Protein AF-A0A519WNS7-F1 (afdb_monomer_lite)

Radius of gyration: 12.6 Å; chains: 1; bounding box: 24×34×28 Å

Sequence (88 aa):
MFILRKITGSGVQSNICLNKVYNLIREEDKEEFEKTTSLNDYYQSEKAKIYAFLIYDEGSQIIPLFKAQKNYIMSSDGNTFDNLTYRG

Secondary structure (DSSP, 8-state):
-EEEEEE-TT--EEEEE-TT-EEEEETTSHHHHHHHHHT-HHHHHHGGGEEEEEEEGGGTEEEEEETTSEEEEEETTS-EEEE-----

Foldseek 3Di:
DKWKWKQALVRDIDIHDQDPDKDKAFVVNVPVLVVVCVVDPVSVVCVVQFGIWIAGDVRPDIDTDGQRMWIFIADPVGHTPDTPHDDD

pLDDT: mean 95.09, std 3.48, range [74.81, 98.19]

Structure (mmCIF, N/CA/C/O backbone):
data_AF-A0A519WNS7-F1
#
_entry.id   AF-A0A519WNS7-F1
#
loop_
_atom_site.group_PDB
_atom_site.id
_atom_site.type_symbol
_atom_site.label_atom_id
_atom_site.label_alt_id
_atom_site.label_comp_id
_atom_site.label_asym_id
_atom_site.label_entity_id
_atom_site.label_seq_id
_atom_site.pdbx_PDB_ins_code
_atom_site.Cartn_x
_atom_site.Cartn_y
_atom_site.Cartn_z
_atom_site.occupancy
_atom_site.B_iso_or_equiv
_atom_site.auth_seq_id
_atom_site.auth_comp_id
_atom_site.auth_asym_id
_atom_site.auth_atom_id
_atom_site.pdbx_PDB_model_num
ATOM 1 N N . MET A 1 1 ? -8.026 -16.067 3.580 1.00 89.56 1 MET A N 1
ATOM 2 C CA . MET A 1 1 ? -6.810 -15.316 3.953 1.00 89.56 1 MET A CA 1
ATOM 3 C C . MET A 1 1 ? -6.394 -14.508 2.745 1.00 89.56 1 MET A C 1
ATOM 5 O O . MET A 1 1 ? -6.452 -15.048 1.644 1.00 89.56 1 MET A O 1
ATOM 9 N N . PHE A 1 2 ? -6.016 -13.253 2.953 1.00 94.62 2 PHE A N 1
ATOM 10 C CA . PHE A 1 2 ? -5.545 -12.358 1.906 1.00 94.62 2 PHE A CA 1
ATOM 11 C C . PHE A 1 2 ? -4.036 -12.169 2.004 1.00 94.62 2 PHE A C 1
ATOM 13 O O . PHE A 1 2 ? -3.457 -12.181 3.091 1.00 94.62 2 PHE A O 1
ATOM 20 N N . ILE A 1 3 ? -3.402 -12.002 0.853 1.00 96.62 3 ILE A N 1
ATOM 21 C CA . ILE A 1 3 ? -1.974 -11.744 0.719 1.00 96.62 3 ILE A CA 1
ATOM 22 C C . ILE A 1 3 ? -1.822 -10.488 -0.131 1.00 96.62 3 ILE A C 1
ATOM 24 O O . ILE A 1 3 ? -2.354 -10.426 -1.236 1.00 96.62 3 ILE A O 1
ATOM 28 N N . LEU A 1 4 ? -1.080 -9.498 0.351 1.00 97.44 4 LEU A N 1
ATOM 29 C CA . LEU A 1 4 ? -0.643 -8.382 -0.477 1.00 97.44 4 LEU A CA 1
ATOM 30 C C . LEU A 1 4 ? 0.637 -8.787 -1.202 1.00 97.44 4 LEU A C 1
ATOM 32 O O . LEU A 1 4 ? 1.680 -8.950 -0.569 1.00 97.44 4 LEU A O 1
ATOM 36 N N . ARG A 1 5 ? 0.577 -8.890 -2.528 1.00 97.12 5 ARG A N 1
ATOM 37 C CA . ARG A 1 5 ? 1.763 -8.972 -3.378 1.00 97.12 5 ARG A CA 1
ATOM 38 C C . ARG A 1 5 ? 2.146 -7.576 -3.843 1.00 97.12 5 ARG A C 1
ATOM 40 O O . ARG A 1 5 ? 1.387 -6.936 -4.572 1.00 97.12 5 ARG A O 1
ATOM 47 N N . LYS A 1 6 ? 3.338 -7.129 -3.454 1.00 96.69 6 LYS A N 1
ATOM 48 C CA . LYS A 1 6 ? 3.929 -5.860 -3.892 1.00 96.69 6 LYS A CA 1
ATOM 49 C C . 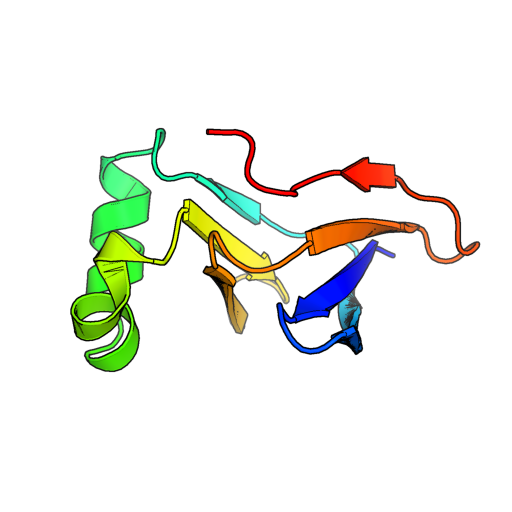LYS A 1 6 ? 5.076 -6.141 -4.845 1.00 96.69 6 LYS A C 1
ATOM 51 O O . LYS A 1 6 ? 5.914 -6.999 -4.579 1.00 96.69 6 LYS A O 1
ATOM 56 N N . ILE A 1 7 ? 5.125 -5.394 -5.938 1.00 97.31 7 ILE A N 1
ATOM 57 C CA . ILE A 1 7 ? 6.234 -5.397 -6.888 1.00 97.31 7 ILE A CA 1
ATOM 58 C C . ILE A 1 7 ? 6.728 -3.959 -6.995 1.00 97.31 7 ILE A C 1
ATOM 60 O O . ILE A 1 7 ? 5.978 -3.073 -7.410 1.00 97.31 7 ILE A O 1
ATOM 64 N N . THR A 1 8 ? 7.967 -3.709 -6.579 1.00 94.06 8 THR A N 1
ATOM 65 C CA . THR A 1 8 ? 8.579 -2.377 -6.657 1.00 94.06 8 THR A CA 1
ATOM 66 C C . THR A 1 8 ? 8.839 -1.976 -8.109 1.00 94.06 8 THR A C 1
ATOM 68 O O . THR A 1 8 ? 8.874 -2.823 -9.003 1.00 94.06 8 THR A O 1
ATOM 71 N N . GLY A 1 9 ? 9.104 -0.689 -8.351 1.00 88.88 9 GLY A N 1
ATOM 72 C CA . GLY A 1 9 ? 9.528 -0.215 -9.674 1.00 88.88 9 GLY A CA 1
ATOM 73 C C . GLY A 1 9 ? 10.811 -0.887 -10.188 1.00 88.88 9 GLY A C 1
ATOM 74 O O . GLY A 1 9 ? 10.993 -1.006 -11.393 1.00 88.88 9 GLY A O 1
ATOM 75 N N . SER A 1 10 ? 11.666 -1.392 -9.288 1.00 93.00 10 SER A N 1
ATOM 76 C CA . SER A 1 10 ? 12.861 -2.183 -9.622 1.00 93.00 10 SER A CA 1
ATOM 77 C C . SER A 1 10 ? 12.590 -3.679 -9.838 1.00 93.00 10 SER A C 1
ATOM 79 O O . SER A 1 10 ? 13.516 -4.432 -10.121 1.00 93.00 10 SER A O 1
ATOM 81 N N . GLY A 1 11 ? 11.341 -4.131 -9.695 1.00 93.00 11 GLY A N 1
ATOM 82 C CA . GLY A 1 11 ? 10.947 -5.529 -9.875 1.00 93.00 11 GLY A CA 1
ATOM 83 C C . GLY A 1 11 ? 11.125 -6.421 -8.643 1.00 93.00 11 GLY A C 1
ATOM 84 O O . GLY A 1 11 ? 10.836 -7.614 -8.728 1.00 93.00 11 GLY A O 1
ATOM 85 N N . VAL A 1 12 ? 11.548 -5.873 -7.495 1.00 96.31 12 VAL A N 1
ATOM 86 C CA . VAL A 1 12 ? 11.614 -6.619 -6.227 1.00 96.31 12 VAL A CA 1
ATOM 87 C C . VAL A 1 12 ? 10.202 -6.977 -5.790 1.00 96.31 12 VAL A C 1
ATOM 89 O O . VAL A 1 12 ? 9.311 -6.129 -5.796 1.00 96.31 12 VAL A O 1
ATOM 92 N N . GLN A 1 13 ? 10.005 -8.235 -5.403 1.00 96.31 13 GLN A N 1
ATOM 93 C CA . GLN A 1 13 ? 8.69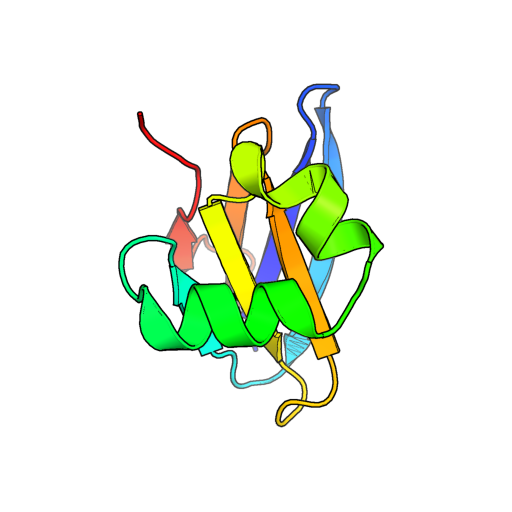6 -8.757 -5.033 1.00 96.31 13 GLN A CA 1
ATOM 94 C C . GLN A 1 13 ? 8.649 -9.100 -3.550 1.00 96.31 13 GLN A C 1
ATOM 96 O O . GLN A 1 13 ? 9.577 -9.708 -3.019 1.00 96.31 13 GLN A O 1
ATOM 101 N N . SER A 1 14 ? 7.544 -8.759 -2.899 1.00 94.88 14 SER A N 1
ATOM 102 C CA . SER A 1 14 ? 7.241 -9.187 -1.538 1.00 94.88 14 SER A CA 1
ATOM 103 C C . SER A 1 14 ? 5.787 -9.631 -1.427 1.00 94.88 14 SER A C 1
ATOM 105 O O . SER A 1 14 ? 4.906 -9.100 -2.103 1.00 94.88 14 SER A O 1
ATOM 107 N N . ASN A 1 15 ? 5.549 -10.633 -0.583 1.00 95.19 15 ASN A N 1
ATOM 108 C CA . ASN A 1 15 ? 4.217 -11.118 -0.244 1.00 95.19 15 ASN A CA 1
ATOM 109 C C . ASN A 1 15 ? 4.016 -10.932 1.256 1.00 95.19 15 ASN A C 1
ATOM 111 O O . ASN A 1 15 ? 4.842 -11.385 2.047 1.00 95.19 15 ASN A O 1
ATOM 115 N N . ILE A 1 16 ? 2.938 -10.257 1.635 1.00 95.56 16 ILE A N 1
ATOM 116 C CA . ILE A 1 16 ? 2.630 -9.928 3.025 1.00 95.56 16 ILE A CA 1
ATOM 117 C C . ILE A 1 16 ? 1.293 -10.573 3.367 1.00 95.56 16 ILE A C 1
ATOM 119 O O . ILE A 1 16 ? 0.293 -10.320 2.698 1.00 95.56 16 ILE A O 1
ATOM 123 N N . CYS A 1 17 ? 1.278 -11.430 4.386 1.00 94.94 17 CYS A N 1
ATOM 124 C CA . CYS A 1 17 ? 0.046 -12.037 4.877 1.00 94.94 17 CYS A CA 1
ATOM 125 C C . CYS A 1 17 ? -0.799 -10.971 5.582 1.00 94.94 17 CYS A C 1
ATOM 127 O O . CYS A 1 17 ? -0.363 -10.398 6.576 1.00 94.94 17 CYS A O 1
ATOM 129 N N . LEU A 1 18 ? -2.007 -10.728 5.075 1.00 94.50 18 LEU A N 1
ATOM 130 C CA . LEU A 1 18 ? -2.955 -9.760 5.631 1.00 94.50 18 LEU A CA 1
ATOM 131 C C . LEU A 1 18 ? -3.976 -10.410 6.575 1.00 94.50 18 LEU A C 1
ATOM 133 O O . LEU A 1 18 ? -4.928 -9.763 6.997 1.00 94.50 18 LEU A O 1
ATOM 137 N N . ASN A 1 19 ? -3.820 -11.702 6.878 1.00 89.50 19 ASN A N 1
ATOM 138 C CA . ASN A 1 19 ? -4.782 -12.488 7.650 1.00 89.50 19 ASN A CA 1
ATOM 139 C C . ASN A 1 19 ? -6.162 -12.570 6.944 1.00 89.50 19 ASN A C 1
ATOM 141 O O . ASN A 1 19 ? -6.227 -12.785 5.728 1.00 89.50 19 ASN A O 1
ATOM 145 N N . LYS A 1 20 ? -7.281 -12.520 7.678 1.00 89.25 20 LYS A N 1
ATOM 146 C CA . LYS A 1 20 ? -8.642 -12.698 7.133 1.00 89.25 20 LYS A CA 1
ATOM 147 C C . LYS A 1 20 ? -9.291 -11.408 6.638 1.00 89.25 20 LYS A C 1
ATOM 149 O O . LYS A 1 20 ? -10.160 -11.498 5.778 1.00 89.25 20 LYS A O 1
ATOM 154 N N . VAL A 1 21 ? -8.896 -10.253 7.169 1.00 91.31 21 VAL A N 1
ATOM 155 C CA . VAL A 1 21 ? -9.526 -8.956 6.892 1.00 91.31 21 VAL A CA 1
ATOM 156 C C . VAL A 1 21 ? -8.464 -7.878 6.720 1.00 91.31 21 VAL A C 1
ATOM 158 O O . VAL A 1 21 ? -7.438 -7.897 7.396 1.00 91.31 21 VAL A O 1
ATOM 161 N N . TYR A 1 22 ? -8.726 -6.935 5.823 1.00 95.50 22 TYR A N 1
ATOM 162 C CA . TYR A 1 22 ? -7.942 -5.719 5.655 1.00 95.50 22 TYR A CA 1
ATOM 163 C C . TYR A 1 22 ? -8.881 -4.566 5.300 1.00 95.50 22 TYR A C 1
ATOM 165 O O . TYR A 1 22 ? -9.936 -4.783 4.706 1.00 95.50 22 TYR A O 1
ATOM 173 N N . ASN A 1 23 ? -8.471 -3.348 5.632 1.00 96.25 23 ASN A N 1
ATOM 174 C CA . ASN A 1 23 ? -9.092 -2.116 5.176 1.00 96.25 23 ASN A CA 1
ATOM 175 C C . ASN A 1 23 ? -8.167 -1.450 4.159 1.00 96.25 23 ASN A C 1
ATOM 177 O O . ASN A 1 23 ? -6.946 -1.436 4.328 1.00 96.25 23 ASN A O 1
ATOM 181 N N . LEU A 1 24 ? -8.751 -0.899 3.101 1.00 97.31 24 LEU A N 1
ATOM 182 C CA . LEU A 1 24 ? -8.046 -0.110 2.102 1.00 97.31 24 LEU A CA 1
ATOM 183 C C . LEU A 1 24 ? -8.551 1.326 2.202 1.00 97.31 24 LEU A C 1
ATOM 185 O O . LEU A 1 24 ? -9.745 1.551 2.050 1.00 97.31 24 LEU A O 1
ATOM 189 N N . ILE A 1 25 ? -7.644 2.267 2.438 1.00 97.94 25 ILE A N 1
ATOM 190 C CA . ILE A 1 25 ? -7.928 3.704 2.451 1.00 97.94 25 ILE A CA 1
ATOM 191 C C . ILE A 1 25 ? -7.246 4.299 1.231 1.00 97.94 25 ILE A C 1
ATOM 193 O O . ILE A 1 25 ? -6.025 4.198 1.108 1.00 97.94 25 ILE A O 1
ATOM 197 N N . ARG A 1 26 ? -8.003 4.891 0.315 1.00 96.69 26 ARG A N 1
ATOM 198 C CA . ARG A 1 26 ? -7.468 5.477 -0.920 1.00 96.69 26 ARG A CA 1
ATOM 199 C C . ARG A 1 26 ? -7.331 6.989 -0.789 1.00 96.69 26 ARG A C 1
ATOM 201 O O . ARG A 1 26 ? -7.951 7.604 0.065 1.00 96.69 26 ARG A O 1
ATOM 208 N N . GLU A 1 27 ? -6.536 7.602 -1.662 1.00 95.88 27 GLU A N 1
ATOM 209 C CA . GLU A 1 27 ? -6.385 9.068 -1.730 1.00 95.88 27 GLU A CA 1
ATOM 210 C C . GLU A 1 27 ? -7.737 9.792 -1.954 1.00 95.88 27 GLU A C 1
ATOM 212 O O . GLU A 1 27 ? -7.908 10.941 -1.546 1.00 95.88 27 GLU A O 1
ATOM 217 N N . GLU A 1 28 ? -8.725 9.109 -2.548 1.00 95.06 28 GLU A N 1
ATOM 218 C CA . GLU A 1 28 ? -10.108 9.593 -2.693 1.00 95.06 28 GLU A CA 1
ATOM 219 C C . GLU A 1 28 ? -10.879 9.672 -1.359 1.00 95.06 28 GLU A C 1
ATOM 221 O O . GLU A 1 28 ? -11.737 10.545 -1.204 1.00 95.06 28 GLU A O 1
ATOM 226 N N . ASP A 1 29 ? -10.501 8.869 -0.358 1.00 96.75 29 ASP A N 1
ATOM 227 C CA . ASP A 1 29 ? -11.026 8.889 1.013 1.00 96.75 29 ASP A CA 1
ATOM 228 C C . ASP A 1 29 ? -10.320 9.972 1.848 1.00 96.75 29 ASP A C 1
ATOM 230 O O . ASP A 1 29 ? -9.680 9.693 2.864 1.00 96.75 29 ASP A O 1
ATOM 234 N N . LYS A 1 30 ? -10.398 11.229 1.384 1.00 95.69 30 LYS A N 1
ATOM 235 C CA . LYS A 1 30 ? -9.556 12.354 1.841 1.00 95.69 30 LYS A CA 1
ATOM 236 C C . LYS A 1 30 ? -9.370 12.430 3.356 1.00 95.69 30 LYS A C 1
ATOM 238 O O . LYS A 1 30 ? -8.244 12.561 3.814 1.00 95.69 30 LYS A O 1
ATOM 243 N N . GLU A 1 31 ? -10.450 12.368 4.131 1.00 97.88 31 GLU A N 1
ATOM 244 C CA . GLU A 1 31 ? -10.373 12.519 5.588 1.00 97.88 31 GLU A CA 1
ATOM 245 C C . GLU A 1 31 ? -9.492 11.436 6.230 1.00 97.88 31 GLU A C 1
ATOM 247 O O . GLU A 1 31 ? -8.527 11.761 6.925 1.00 97.88 31 GLU A O 1
ATOM 252 N N . GLU A 1 32 ? -9.757 10.161 5.937 1.00 97.88 32 GLU A N 1
ATOM 253 C CA . GLU A 1 32 ? -8.994 9.062 6.537 1.00 97.88 32 GLU A CA 1
ATOM 254 C C . GLU A 1 32 ? -7.602 8.925 5.946 1.00 97.88 32 GLU A C 1
ATOM 256 O O . GLU A 1 32 ? -6.670 8.541 6.657 1.00 97.88 32 GLU A O 1
ATOM 261 N N . PHE A 1 33 ? -7.421 9.295 4.681 1.00 97.94 33 PHE A N 1
ATOM 262 C CA . PHE A 1 33 ? -6.103 9.335 4.068 1.00 97.94 33 PHE A CA 1
ATOM 263 C C . PHE A 1 33 ? -5.199 10.371 4.746 1.00 97.94 33 PHE A C 1
ATOM 265 O O . PHE A 1 33 ? -4.054 10.064 5.087 1.00 97.94 33 PHE A O 1
ATOM 272 N N . GLU A 1 34 ? -5.706 11.580 5.001 1.00 97.56 34 GLU A N 1
ATOM 273 C CA . GLU A 1 34 ? -4.962 12.631 5.703 1.00 97.56 34 GLU A CA 1
ATOM 274 C C . GLU A 1 34 ? -4.672 12.254 7.157 1.00 97.56 34 GLU A C 1
ATOM 276 O O . GLU A 1 34 ? -3.533 12.408 7.616 1.00 97.56 34 GLU A O 1
ATOM 281 N N . LYS A 1 35 ? -5.661 11.695 7.872 1.00 97.50 35 LYS A N 1
ATOM 282 C CA . LYS A 1 35 ? -5.444 11.190 9.236 1.00 97.50 35 LYS A CA 1
ATOM 283 C C . LYS A 1 35 ? -4.356 10.123 9.259 1.00 97.50 35 LYS A C 1
ATOM 285 O O . LYS A 1 35 ? -3.429 10.233 10.054 1.00 97.50 35 LYS A O 1
ATOM 290 N N . THR A 1 36 ? -4.419 9.142 8.356 1.00 97.44 36 T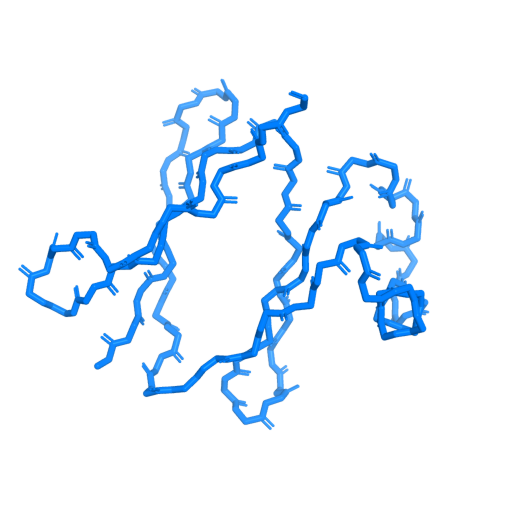HR A N 1
ATOM 291 C CA . THR A 1 36 ? -3.446 8.038 8.290 1.00 97.44 36 THR A CA 1
ATOM 292 C C . THR A 1 36 ? -2.048 8.535 7.930 1.00 97.44 36 THR A C 1
ATOM 294 O O . THR A 1 36 ? -1.065 8.133 8.551 1.00 97.44 36 THR A O 1
ATOM 297 N N . THR A 1 37 ? -1.948 9.458 6.970 1.00 97.06 37 THR A N 1
ATOM 298 C CA . THR A 1 37 ? -0.677 10.090 6.587 1.00 97.06 37 THR A CA 1
ATOM 299 C C . THR A 1 37 ? -0.047 10.819 7.773 1.00 97.06 37 THR A C 1
ATOM 301 O O . THR A 1 37 ? 1.167 10.778 7.952 1.00 97.06 37 THR A O 1
ATOM 304 N N . SER A 1 38 ? -0.868 11.443 8.619 1.00 96.75 38 SER A N 1
ATOM 305 C CA . SER A 1 38 ? -0.401 12.228 9.761 1.00 96.75 38 SER A CA 1
ATOM 306 C C . SER A 1 38 ? 0.157 11.386 10.915 1.00 96.75 38 SER A C 1
ATOM 308 O O . SER A 1 38 ? 0.842 11.938 11.771 1.00 96.75 38 SER A O 1
ATOM 310 N N . LEU A 1 39 ? -0.081 10.066 10.932 1.00 96.06 39 LEU A N 1
ATOM 311 C CA . LEU A 1 39 ? 0.375 9.158 11.996 1.00 96.06 39 LEU A CA 1
ATOM 312 C C . LEU A 1 39 ? 1.896 8.943 12.026 1.00 96.06 39 LEU A C 1
ATOM 314 O O . LEU A 1 39 ? 2.415 8.417 13.010 1.00 96.06 39 LEU A O 1
ATOM 318 N N . ASN A 1 40 ? 2.611 9.273 10.947 1.00 95.44 40 ASN A N 1
ATOM 319 C CA . ASN A 1 40 ? 4.041 9.005 10.830 1.00 95.44 40 ASN A CA 1
ATOM 320 C C . ASN A 1 40 ? 4.727 10.029 9.913 1.00 95.44 40 ASN A C 1
ATOM 322 O O . ASN A 1 40 ? 4.317 10.207 8.765 1.00 95.44 40 ASN A O 1
ATOM 326 N N . ASP A 1 41 ? 5.821 10.636 10.377 1.00 97.12 41 ASP A N 1
ATOM 327 C CA . ASP A 1 41 ? 6.601 11.630 9.620 1.00 97.12 41 ASP A CA 1
ATOM 328 C C . ASP A 1 41 ? 7.096 11.101 8.261 1.00 97.12 41 ASP A C 1
ATOM 330 O O . ASP A 1 41 ? 7.170 11.836 7.272 1.00 97.12 41 ASP A O 1
ATOM 334 N N . TYR A 1 42 ? 7.387 9.800 8.163 1.00 97.00 42 TYR A N 1
ATOM 335 C CA . TYR A 1 42 ? 7.746 9.164 6.897 1.00 97.00 42 TYR A CA 1
ATOM 336 C C . TYR A 1 42 ? 6.573 9.168 5.907 1.00 97.00 42 TYR A C 1
ATOM 338 O O . TYR A 1 42 ? 6.761 9.466 4.729 1.00 97.00 42 TYR A O 1
ATOM 346 N N . TYR A 1 43 ? 5.348 8.897 6.367 1.00 96.94 43 TYR A N 1
ATOM 347 C CA . TYR A 1 43 ? 4.170 8.939 5.496 1.00 96.94 43 TYR A CA 1
ATOM 348 C C . TYR A 1 43 ? 3.875 10.367 5.045 1.00 96.94 43 TYR A C 1
ATOM 350 O O . TYR A 1 43 ? 3.590 10.575 3.868 1.00 96.94 43 TYR A O 1
ATOM 358 N N . GLN A 1 44 ? 4.015 11.349 5.940 1.00 97.19 44 GLN A N 1
ATOM 359 C CA . GLN A 1 44 ? 3.884 12.762 5.581 1.00 97.19 44 GLN A CA 1
ATOM 360 C C . GLN A 1 44 ? 4.911 13.187 4.526 1.00 97.19 44 GLN A C 1
ATOM 362 O O . GLN A 1 44 ? 4.539 13.785 3.516 1.00 97.19 44 GLN A O 1
ATOM 367 N N . SER A 1 45 ? 6.188 12.847 4.719 1.00 97.50 45 SER A N 1
ATOM 368 C CA . SER A 1 45 ? 7.255 13.226 3.780 1.00 97.50 45 SER A CA 1
ATOM 369 C C . SER A 1 45 ? 7.123 12.556 2.407 1.00 97.50 45 SER A C 1
ATOM 371 O O . SER A 1 45 ? 7.466 13.160 1.392 1.00 97.50 45 SER A O 1
ATOM 373 N N . GLU A 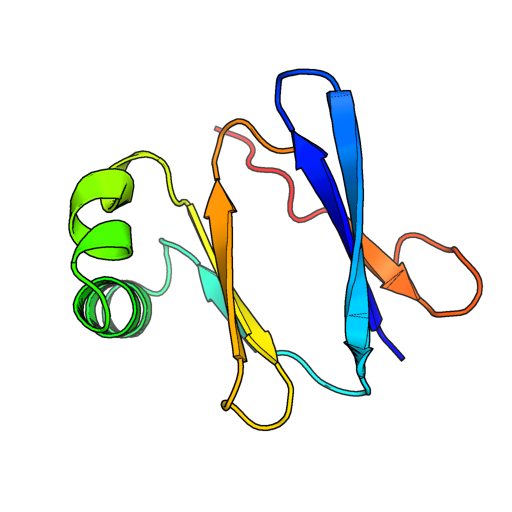1 46 ? 6.555 11.349 2.343 1.00 97.44 46 GLU A N 1
ATOM 374 C CA . GLU A 1 46 ? 6.350 10.613 1.092 1.00 97.44 46 GLU A CA 1
ATOM 375 C C . GLU A 1 46 ? 4.918 10.713 0.533 1.00 97.44 46 GLU A C 1
ATOM 377 O O . GLU A 1 46 ? 4.613 10.078 -0.481 1.00 97.44 46 GLU A O 1
ATOM 382 N N . LYS A 1 47 ? 4.044 11.528 1.138 1.00 96.56 47 LYS A N 1
ATOM 383 C CA . LYS A 1 47 ? 2.602 11.608 0.841 1.00 96.56 47 LYS A CA 1
ATOM 384 C C . LYS A 1 47 ? 2.279 11.671 -0.651 1.00 96.56 47 LYS A C 1
ATOM 386 O O . LYS A 1 47 ? 1.442 10.917 -1.127 1.00 96.56 47 LYS A O 1
ATOM 391 N N . ALA A 1 48 ? 2.979 12.516 -1.410 1.00 96.25 48 ALA A N 1
ATOM 392 C CA . ALA A 1 48 ? 2.733 12.703 -2.846 1.00 96.25 48 ALA A CA 1
ATOM 393 C C . ALA A 1 48 ? 2.897 11.413 -3.680 1.00 96.25 48 ALA A C 1
ATOM 395 O O . ALA A 1 48 ? 2.321 11.283 -4.766 1.00 96.25 48 ALA A O 1
ATOM 396 N N . LYS A 1 49 ? 3.689 10.458 -3.180 1.00 97.00 49 LYS A N 1
ATOM 397 C CA . LYS A 1 49 ? 3.977 9.172 -3.824 1.00 97.00 49 LYS A CA 1
ATOM 398 C C . LYS A 1 49 ? 3.035 8.062 -3.362 1.00 97.00 49 LYS A C 1
ATOM 400 O O . LYS A 1 49 ? 2.976 7.028 -4.027 1.00 97.00 49 LYS A O 1
ATOM 405 N N . ILE A 1 50 ? 2.341 8.239 -2.242 1.00 97.62 50 ILE A N 1
ATOM 406 C CA . ILE A 1 50 ? 1.384 7.275 -1.694 1.00 97.62 50 ILE A CA 1
ATOM 407 C C . ILE A 1 50 ? 0.026 7.528 -2.361 1.00 97.62 50 ILE A C 1
ATOM 409 O O . ILE A 1 50 ? -0.355 8.673 -2.567 1.00 97.62 50 ILE A O 1
ATOM 413 N N . TYR A 1 51 ? -0.690 6.470 -2.744 1.00 97.25 51 TYR A N 1
ATOM 414 C CA . TYR A 1 51 ? -2.058 6.585 -3.291 1.00 97.25 51 TYR A CA 1
ATOM 415 C C . TYR A 1 51 ? -3.095 5.802 -2.481 1.00 97.25 51 TYR A C 1
ATOM 417 O O . TYR A 1 51 ? -4.297 5.967 -2.681 1.00 97.25 51 TYR A O 1
ATOM 425 N N . ALA A 1 52 ? -2.638 4.924 -1.588 1.00 98.06 52 ALA A N 1
ATOM 426 C CA . ALA A 1 52 ? -3.494 4.197 -0.670 1.00 98.06 52 ALA A CA 1
ATOM 427 C C . ALA A 1 52 ? -2.703 3.694 0.545 1.00 98.06 52 ALA A C 1
ATOM 429 O O . ALA A 1 52 ? -1.487 3.503 0.471 1.00 98.06 52 ALA A O 1
ATOM 430 N N . PHE A 1 53 ? -3.410 3.407 1.631 1.00 98.19 53 PHE A N 1
ATOM 431 C CA . PHE A 1 53 ? -2.924 2.663 2.784 1.00 98.19 53 PHE A CA 1
ATOM 432 C C . PHE A 1 53 ? -3.714 1.372 2.928 1.00 98.19 53 PHE A C 1
ATOM 434 O O . PHE A 1 53 ? -4.931 1.348 2.753 1.00 98.19 53 PHE A O 1
ATOM 441 N N . LEU A 1 54 ? -3.015 0.299 3.274 1.00 97.69 54 LEU A N 1
ATOM 442 C CA . LEU A 1 54 ? -3.628 -0.959 3.652 1.00 97.69 54 LEU A CA 1
ATOM 443 C C . LEU A 1 54 ? -3.443 -1.157 5.152 1.00 97.69 54 LEU A C 1
ATOM 445 O O . LEU A 1 54 ? -2.313 -1.219 5.632 1.00 97.69 54 LEU A O 1
ATOM 449 N N . ILE A 1 55 ? -4.554 -1.254 5.871 1.00 97.00 55 ILE A N 1
ATOM 450 C CA . ILE A 1 55 ? -4.585 -1.506 7.307 1.00 97.00 55 ILE A CA 1
ATOM 451 C C . ILE A 1 55 ? -5.032 -2.946 7.525 1.00 97.00 55 ILE A C 1
ATOM 453 O O . ILE A 1 55 ? -6.053 -3.368 6.988 1.00 97.00 55 ILE A O 1
ATOM 457 N N . TYR A 1 56 ? -4.280 -3.720 8.292 1.00 95.69 56 TYR A N 1
ATOM 458 C CA . TYR A 1 56 ? -4.589 -5.123 8.554 1.00 95.69 56 TYR A CA 1
ATOM 459 C C . TYR A 1 56 ? -4.245 -5.488 9.996 1.00 95.69 56 TYR A C 1
ATOM 461 O O . TYR A 1 56 ? -3.824 -4.632 10.776 1.00 95.69 56 TYR A O 1
ATOM 469 N N . ASP A 1 57 ? -4.486 -6.750 10.349 1.00 94.31 57 ASP A N 1
ATOM 470 C CA . ASP A 1 57 ? -4.250 -7.271 11.698 1.00 94.31 57 ASP A CA 1
ATOM 471 C C . ASP A 1 57 ? -4.976 -6.437 12.768 1.00 94.31 57 ASP A C 1
ATOM 473 O O . ASP A 1 57 ? -4.372 -5.828 13.651 1.00 94.31 57 ASP A O 1
ATOM 477 N N . GLU A 1 58 ? -6.299 -6.327 12.592 1.00 90.44 58 GLU A N 1
ATOM 478 C CA . GLU A 1 58 ? -7.221 -5.602 13.486 1.00 90.44 58 GLU A CA 1
ATOM 479 C C . GLU A 1 58 ? -6.887 -4.114 13.686 1.00 90.44 58 GLU A C 1
ATOM 481 O O . GLU A 1 58 ? -7.268 -3.504 14.679 1.00 90.44 58 GLU A O 1
ATOM 486 N N . GLY A 1 59 ? -6.199 -3.501 12.719 1.00 90.81 59 GLY A N 1
ATOM 487 C CA . GLY A 1 59 ? -5.827 -2.088 12.793 1.00 90.81 59 GLY A CA 1
ATOM 488 C C . GLY A 1 59 ? -4.407 -1.840 13.291 1.00 90.81 59 GLY A C 1
ATOM 489 O O . GLY A 1 59 ? -3.952 -0.701 13.253 1.00 90.81 59 GLY A O 1
ATOM 490 N N . SER A 1 60 ? -3.698 -2.880 13.736 1.00 93.19 60 SER A N 1
ATOM 491 C CA . SER A 1 60 ? -2.368 -2.736 14.336 1.00 93.19 60 SER A CA 1
ATOM 492 C C . SER A 1 60 ? -1.247 -2.527 13.315 1.00 93.19 60 SER A C 1
ATOM 494 O O . SER A 1 60 ? -0.183 -2.021 13.672 1.00 93.19 60 SER A O 1
ATOM 496 N N . GLN A 1 61 ? -1.469 -2.892 12.049 1.00 96.25 61 GLN A N 1
ATOM 497 C CA . GLN A 1 61 ? -0.471 -2.788 10.989 1.00 96.25 61 GLN A CA 1
ATOM 498 C C . GLN A 1 61 ? -0.963 -1.904 9.844 1.00 96.25 61 GLN A C 1
ATOM 500 O O . GLN A 1 61 ? -2.087 -2.060 9.367 1.00 96.25 61 GLN A O 1
ATOM 505 N N . ILE A 1 62 ? -0.092 -1.010 9.364 1.00 97.31 62 ILE A N 1
ATOM 506 C CA . ILE A 1 62 ? -0.376 -0.068 8.275 1.00 97.31 62 ILE A CA 1
ATOM 507 C C . ILE A 1 62 ? 0.726 -0.169 7.219 1.00 97.31 62 ILE A C 1
ATOM 509 O O . ILE A 1 62 ? 1.915 -0.075 7.523 1.00 97.31 62 ILE A O 1
ATOM 513 N N . ILE A 1 63 ? 0.336 -0.337 5.956 1.00 97.00 63 ILE A N 1
ATOM 514 C CA . ILE A 1 63 ? 1.250 -0.404 4.815 1.00 97.00 63 ILE A CA 1
ATOM 515 C C . ILE A 1 63 ? 0.885 0.681 3.799 1.00 97.00 63 ILE A C 1
ATOM 517 O O . ILE A 1 63 ? -0.181 0.596 3.187 1.00 97.00 63 ILE A O 1
ATOM 521 N N . PRO A 1 64 ? 1.781 1.644 3.517 1.00 97.31 64 PRO A N 1
ATOM 522 C CA . PRO A 1 64 ? 1.598 2.548 2.389 1.00 97.31 64 PRO A CA 1
ATOM 523 C C . PRO A 1 64 ? 1.780 1.812 1.053 1.00 97.31 64 PRO A C 1
ATOM 525 O O . PRO A 1 64 ? 2.700 0.998 0.868 1.00 97.31 64 PRO A O 1
ATOM 528 N N . LEU A 1 65 ? 0.905 2.115 0.097 1.00 97.62 65 LEU A N 1
ATOM 529 C CA . LEU A 1 65 ? 0.987 1.685 -1.296 1.00 97.62 65 LEU A CA 1
ATOM 530 C C . LEU A 1 65 ? 1.436 2.870 -2.153 1.00 97.62 65 LEU A C 1
ATOM 532 O O . LEU A 1 65 ? 0.813 3.933 -2.152 1.00 97.62 65 LEU A O 1
ATOM 536 N N . PHE A 1 66 ? 2.531 2.683 -2.888 1.00 96.44 66 PHE A N 1
ATOM 537 C CA . PHE A 1 66 ? 3.172 3.756 -3.648 1.00 96.44 66 PHE A CA 1
ATOM 538 C C . PHE A 1 66 ? 2.841 3.685 -5.137 1.00 96.44 66 PHE A C 1
ATOM 540 O O . PHE A 1 66 ? 2.797 2.598 -5.709 1.00 96.44 66 PHE A O 1
ATOM 547 N N . LYS A 1 67 ? 2.695 4.844 -5.789 1.00 96.25 67 LYS A N 1
ATOM 548 C CA . LYS A 1 67 ? 2.305 4.987 -7.207 1.00 96.25 67 LYS A CA 1
ATOM 549 C C . LYS A 1 67 ? 3.240 4.244 -8.175 1.00 96.25 67 LYS A C 1
ATOM 551 O O . LYS A 1 67 ? 2.810 3.798 -9.230 1.00 96.25 67 LYS A O 1
ATOM 556 N N . ALA A 1 68 ? 4.507 4.064 -7.797 1.00 95.44 68 ALA A N 1
ATOM 557 C CA . ALA A 1 68 ? 5.509 3.332 -8.578 1.00 95.44 68 ALA A CA 1
ATOM 558 C C . ALA A 1 68 ? 5.482 1.799 -8.382 1.00 95.44 68 ALA A C 1
ATOM 560 O O . ALA A 1 68 ? 6.314 1.092 -8.951 1.00 95.44 68 ALA A O 1
ATOM 561 N N . GLN A 1 69 ? 4.589 1.274 -7.540 1.00 95.88 69 GLN A N 1
ATOM 562 C CA . GLN A 1 69 ? 4.468 -0.154 -7.251 1.00 95.88 69 GLN A CA 1
ATOM 563 C C . GLN A 1 69 ? 3.298 -0.769 -8.016 1.00 95.88 69 GLN A C 1
ATOM 565 O O . GLN A 1 69 ? 2.260 -0.139 -8.216 1.00 95.88 69 GLN A O 1
ATOM 570 N N . LYS A 1 70 ? 3.435 -2.050 -8.362 1.00 97.31 70 LYS A N 1
ATOM 571 C CA . LYS A 1 70 ? 2.283 -2.892 -8.692 1.00 97.31 70 LYS A CA 1
ATOM 572 C C . LYS A 1 70 ? 1.854 -3.613 -7.427 1.00 97.31 70 LYS A C 1
ATOM 574 O O . LYS A 1 70 ? 2.678 -4.263 -6.784 1.00 97.31 70 LYS A O 1
ATOM 579 N N . ASN A 1 71 ? 0.586 -3.480 -7.069 1.00 97.69 71 ASN A N 1
ATOM 580 C CA . ASN A 1 71 ? 0.036 -4.037 -5.840 1.00 97.69 71 ASN A CA 1
ATOM 581 C C . ASN A 1 71 ? -1.166 -4.911 -6.188 1.00 97.69 71 ASN A C 1
ATOM 583 O O . ASN A 1 71 ? -2.064 -4.479 -6.911 1.00 97.69 71 ASN A O 1
ATOM 587 N N . TYR A 1 72 ? -1.179 -6.131 -5.664 1.00 97.44 72 TYR A N 1
ATOM 588 C CA . TYR A 1 72 ? -2.243 -7.102 -5.885 1.00 97.44 72 TYR A CA 1
ATOM 589 C C . TYR A 1 72 ? -2.670 -7.693 -4.551 1.00 97.44 72 TYR A C 1
ATOM 591 O O . TYR A 1 72 ? -1.821 -8.053 -3.736 1.00 97.44 72 TYR A O 1
ATOM 599 N N . ILE A 1 73 ? -3.973 -7.838 -4.352 1.00 97.50 73 ILE A N 1
ATOM 600 C CA . ILE A 1 73 ? -4.513 -8.691 -3.302 1.00 97.50 73 ILE A CA 1
ATOM 601 C C . ILE A 1 73 ? -4.702 -10.069 -3.906 1.00 97.50 73 ILE A C 1
ATOM 603 O O . ILE A 1 73 ? -5.322 -10.227 -4.956 1.00 97.50 73 ILE A O 1
ATOM 607 N N . MET A 1 74 ? -4.139 -11.069 -3.252 1.00 96.25 74 MET A N 1
ATOM 608 C CA . MET A 1 74 ? -4.225 -12.462 -3.644 1.00 96.25 74 MET A CA 1
ATOM 609 C C . MET A 1 74 ? -4.978 -13.247 -2.577 1.00 96.25 74 MET A C 1
ATOM 611 O O . MET A 1 74 ? -4.860 -12.960 -1.382 1.00 96.25 74 MET A O 1
ATOM 615 N N . SER A 1 75 ? -5.743 -14.246 -2.996 1.00 92.81 75 SER A N 1
ATOM 616 C CA . SER A 1 75 ? -6.275 -15.269 -2.100 1.00 92.81 75 SER A CA 1
ATOM 617 C C . SER A 1 75 ? -5.204 -16.316 -1.785 1.00 92.81 75 SER A C 1
ATOM 619 O O . SER A 1 75 ? -4.175 -16.425 -2.454 1.00 92.81 75 SER A O 1
ATOM 621 N N . SER A 1 76 ? -5.430 -17.096 -0.729 1.00 87.88 76 SER A N 1
ATOM 622 C CA . SER A 1 76 ? -4.488 -18.121 -0.259 1.00 87.88 76 SER A CA 1
ATOM 623 C C . SER A 1 76 ? -4.214 -19.250 -1.255 1.00 87.88 76 SER A C 1
ATOM 625 O O . SER A 1 76 ? -3.226 -19.957 -1.102 1.00 87.88 76 SER A O 1
ATOM 627 N N . ASP A 1 77 ? -5.074 -19.428 -2.254 1.00 90.56 77 ASP A N 1
ATOM 628 C CA . ASP A 1 77 ? -4.897 -20.368 -3.366 1.00 90.56 77 ASP A CA 1
ATOM 629 C C . ASP A 1 77 ? -4.015 -19.804 -4.501 1.00 90.56 77 ASP A C 1
ATOM 631 O O . ASP A 1 77 ? -3.791 -20.476 -5.503 1.00 90.56 77 ASP A O 1
ATOM 635 N N . GLY A 1 78 ? -3.496 -18.581 -4.348 1.00 87.25 78 GLY A N 1
ATOM 636 C CA . GLY A 1 78 ? -2.609 -17.940 -5.316 1.00 87.25 78 GLY A CA 1
ATOM 637 C C . GLY A 1 78 ? -3.329 -17.177 -6.429 1.00 87.25 78 GLY A C 1
ATOM 638 O O . GLY A 1 78 ? -2.657 -16.590 -7.278 1.00 87.25 78 GLY A O 1
ATOM 639 N N . ASN A 1 79 ? -4.662 -17.129 -6.426 1.00 92.69 79 ASN A N 1
ATOM 640 C CA . ASN A 1 79 ? -5.412 -16.331 -7.390 1.00 92.69 79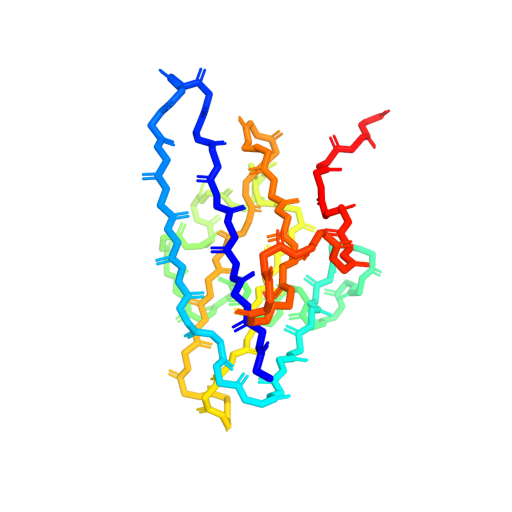 ASN A CA 1
ATOM 641 C C . ASN A 1 79 ? -5.346 -14.838 -7.044 1.00 92.69 79 ASN A C 1
ATOM 643 O O . ASN A 1 79 ? -5.332 -14.445 -5.876 1.00 92.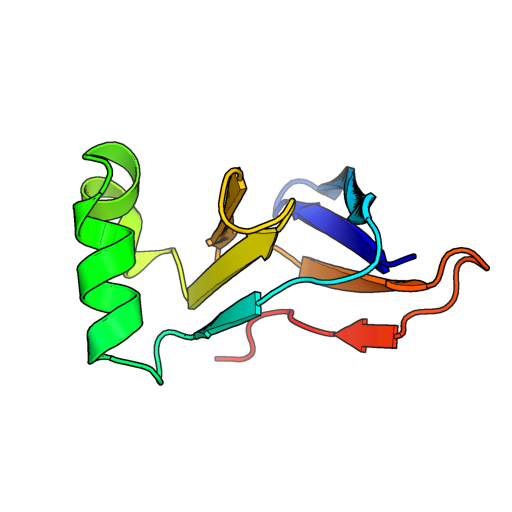69 79 ASN A O 1
ATOM 647 N N . THR A 1 80 ? -5.301 -13.977 -8.065 1.00 94.44 80 THR A N 1
ATOM 648 C CA . THR A 1 80 ? -5.481 -12.534 -7.857 1.00 94.44 80 THR A CA 1
ATOM 649 C C . THR A 1 80 ? -6.941 -12.271 -7.522 1.00 94.44 80 THR A C 1
ATOM 651 O O . THR A 1 80 ? -7.820 -12.505 -8.345 1.00 94.44 80 THR A O 1
ATOM 654 N N . PHE A 1 81 ? -7.175 -11.781 -6.311 1.00 93.56 81 PHE A N 1
ATOM 655 C CA . PHE A 1 81 ? -8.482 -11.344 -5.845 1.00 93.56 81 PHE A CA 1
ATOM 656 C C . PHE A 1 81 ? -8.776 -9.914 -6.307 1.00 93.56 81 PHE A C 1
ATOM 658 O O . PHE A 1 81 ? -9.864 -9.644 -6.803 1.00 93.56 81 PHE A O 1
ATOM 665 N N . ASP A 1 82 ? -7.794 -9.012 -6.189 1.00 95.12 82 ASP A N 1
ATOM 666 C CA . ASP A 1 82 ? -7.934 -7.615 -6.606 1.00 95.12 82 ASP A CA 1
ATOM 667 C C . ASP A 1 82 ? -6.605 -7.032 -7.119 1.00 95.12 82 ASP A C 1
ATOM 669 O O . ASP A 1 82 ? -5.517 -7.413 -6.676 1.00 95.12 82 ASP A O 1
ATOM 673 N N . ASN A 1 83 ? -6.681 -6.090 -8.059 1.00 96.06 83 ASN A N 1
ATOM 674 C CA . ASN A 1 83 ? -5.537 -5.360 -8.595 1.00 96.06 83 ASN A CA 1
ATOM 675 C C . ASN A 1 83 ? -5.596 -3.905 -8.135 1.00 96.06 83 ASN A C 1
ATOM 677 O O . ASN A 1 83 ? -6.272 -3.070 -8.733 1.00 96.06 83 ASN A O 1
ATOM 681 N N . LEU A 1 84 ? -4.800 -3.603 -7.116 1.00 95.75 84 LEU A N 1
ATOM 682 C CA . LEU A 1 84 ? -4.718 -2.282 -6.514 1.00 95.75 84 LEU A CA 1
ATOM 683 C C . LEU A 1 84 ? -3.707 -1.372 -7.203 1.00 95.75 84 LEU A C 1
ATOM 685 O O . LEU A 1 84 ? -3.459 -0.288 -6.694 1.00 95.75 84 LEU A O 1
ATOM 689 N N . THR A 1 85 ? -3.070 -1.784 -8.299 1.00 93.44 85 THR A N 1
ATOM 690 C CA . THR A 1 85 ? -2.040 -0.978 -8.972 1.00 93.44 85 THR A CA 1
ATOM 691 C C . THR A 1 85 ? -2.595 0.386 -9.376 1.00 93.44 85 THR A C 1
ATOM 693 O O . THR A 1 85 ? -3.637 0.457 -10.027 1.00 93.44 85 THR A O 1
ATOM 696 N N . TYR A 1 86 ? -1.875 1.453 -9.019 1.00 93.50 86 TYR A N 1
ATOM 697 C CA . TYR A 1 86 ? -2.234 2.818 -9.390 1.00 93.50 86 TYR A CA 1
ATOM 698 C C . TYR A 1 86 ? -2.335 2.958 -10.916 1.00 93.50 86 TYR A C 1
ATOM 700 O O . TYR A 1 86 ? -1.430 2.554 -11.650 1.00 93.50 86 TYR A O 1
ATOM 708 N N . ARG A 1 87 ? -3.444 3.529 -11.388 1.00 86.12 87 ARG A N 1
ATOM 709 C CA . ARG A 1 87 ? -3.677 3.882 -12.791 1.00 86.12 87 ARG A CA 1
ATOM 710 C C . ARG A 1 87 ? -3.951 5.381 -12.798 1.00 86.12 87 ARG A C 1
ATOM 712 O O . ARG A 1 87 ? -4.980 5.796 -12.276 1.00 86.12 87 ARG A O 1
ATOM 719 N N . GLY A 1 88 ? -2.956 6.149 -13.238 1.00 74.81 88 GLY A N 1
ATOM 720 C CA . GLY A 1 88 ? -3.057 7.605 -13.359 1.00 74.81 88 GLY A CA 1
ATOM 721 C C . GLY A 1 88 ? -3.951 8.034 -14.508 1.00 74.81 88 GLY A C 1
ATOM 722 O O . GLY A 1 88 ? -4.248 7.179 -15.374 1.00 74.81 88 GLY A O 1
#